Protein AF-A0A0D6L748-F1 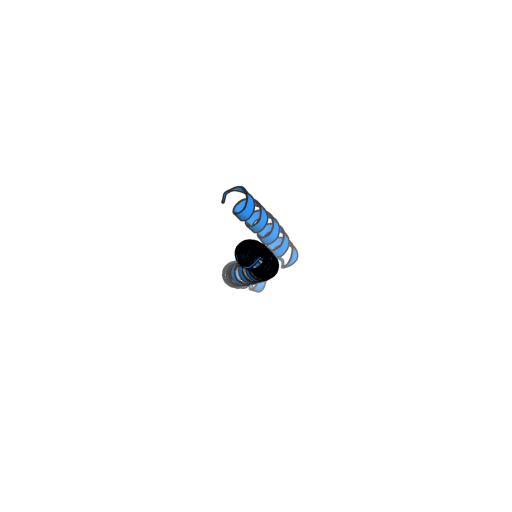(afdb_monomer_lite)

Secondary structure (DSSP, 8-state):
-HHHHHHHHHHHHHHHHHHHHHHHHHHHHHHHHHHHHHHHHHHHHHHHHHHHHTTSS-HHHHHHHHHHHHHHHHHH-

Sequence (77 aa):
MHSISQAQNQTHDQNSVVSAVLWVLIVGIILAFFLAAGLGANDVSNTFGTSVGSGVVTIVQAYTLATIFITLGAVLV

Radius of gyration: 23.39 Å; chains: 1; bounding box: 41×18×71 Å

InterPro domains:
  IPR001204 Phosphate transporter [PF01384] (40-77)
  IPR001204 Phosphate transporter [PTHR11101] (19-77)

Foldseek 3Di:
DVVVVVVVVVVVVVVVVVVVVVVCVVVVVVVVVVVLVVVLVVVLCVVCVVCCVVVVAPPVRSVVVSVVVSVVVVVVD

pLDDT: mean 81.65, std 9.4, range [56.31, 95.19]

Structure (mmCIF, N/CA/C/O backbone):
data_AF-A0A0D6L748-F1
#
_entry.id   AF-A0A0D6L748-F1
#
loop_
_atom_site.group_PDB
_atom_site.id
_atom_site.type_symbol
_atom_site.label_atom_id
_atom_site.label_alt_id
_atom_site.label_comp_id
_atom_site.label_asym_id
_atom_site.label_entity_id
_atom_site.label_seq_id
_atom_site.pdbx_PDB_ins_code
_atom_site.Cartn_x
_atom_site.Cartn_y
_atom_site.Cartn_z
_atom_site.occupancy
_atom_site.B_iso_or_equiv
_atom_site.auth_seq_id
_atom_site.auth_comp_id
_atom_site.auth_asym_id
_atom_site.auth_atom_id
_atom_site.pdbx_PDB_model_num
ATOM 1 N N . MET A 1 1 ? 24.507 1.510 -47.949 1.00 58.28 1 MET A N 1
ATOM 2 C CA . MET A 1 1 ? 23.075 1.134 -47.863 1.00 58.28 1 MET A CA 1
ATOM 3 C C . MET A 1 1 ? 22.815 0.044 -46.819 1.00 58.28 1 MET A C 1
ATOM 5 O O . MET A 1 1 ? 21.896 0.218 -46.035 1.00 58.28 1 MET A O 1
ATOM 9 N N . HIS A 1 2 ? 23.644 -1.004 -46.701 1.00 59.00 2 HIS A N 1
ATOM 10 C CA . HIS A 1 2 ? 23.503 -2.034 -45.648 1.00 59.00 2 HIS A CA 1
ATOM 11 C C . HIS A 1 2 ? 23.709 -1.527 -44.201 1.00 59.00 2 HIS A C 1
ATOM 13 O O . HIS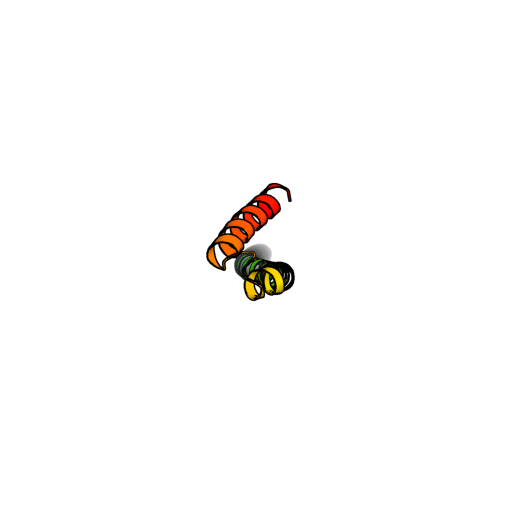 A 1 2 ? 23.032 -1.982 -43.286 1.00 59.00 2 HIS A O 1
ATOM 19 N N . SER A 1 3 ? 24.590 -0.544 -43.989 1.00 63.25 3 SER A N 1
ATOM 20 C CA . SER A 1 3 ? 24.879 0.042 -42.667 1.00 63.25 3 SER A CA 1
ATOM 21 C C . SER A 1 3 ? 23.732 0.876 -42.075 1.00 63.25 3 SER A C 1
ATOM 23 O O . SER A 1 3 ? 23.611 0.969 -40.859 1.00 63.25 3 SER A O 1
ATOM 25 N N . ILE A 1 4 ? 22.860 1.449 -42.913 1.00 65.50 4 ILE A N 1
ATOM 26 C CA . ILE A 1 4 ? 21.724 2.283 -42.473 1.00 65.50 4 ILE A CA 1
ATOM 27 C C . ILE A 1 4 ? 20.553 1.402 -42.007 1.00 65.50 4 ILE A C 1
ATOM 29 O O . ILE A 1 4 ? 19.862 1.741 -41.051 1.00 65.50 4 ILE A O 1
ATOM 33 N N . SER A 1 5 ? 20.372 0.230 -42.625 1.00 66.31 5 SER A N 1
ATOM 34 C CA . SER A 1 5 ? 19.319 -0.720 -42.241 1.00 66.31 5 SER A CA 1
ATOM 35 C C . SER A 1 5 ? 19.584 -1.387 -40.882 1.00 66.31 5 SER A C 1
ATOM 37 O O . SER A 1 5 ? 18.643 -1.669 -40.149 1.00 66.31 5 SER A O 1
ATOM 39 N N . GLN A 1 6 ? 20.857 -1.593 -40.520 1.00 65.69 6 GLN A N 1
ATOM 40 C CA . GLN A 1 6 ? 21.271 -2.120 -39.210 1.00 65.69 6 GLN A CA 1
ATOM 41 C C . GLN A 1 6 ? 21.018 -1.104 -38.081 1.00 65.69 6 GLN A C 1
ATOM 43 O O . GLN A 1 6 ? 20.510 -1.468 -37.023 1.00 65.69 6 GLN A O 1
ATOM 48 N N . ALA A 1 7 ? 21.290 0.182 -38.333 1.00 64.38 7 ALA A N 1
ATOM 49 C CA . ALA A 1 7 ? 21.031 1.254 -37.371 1.00 64.38 7 ALA A CA 1
ATOM 50 C C . ALA A 1 7 ? 19.525 1.446 -37.105 1.00 64.38 7 ALA A C 1
ATOM 52 O O . ALA A 1 7 ? 19.121 1.626 -35.960 1.00 64.38 7 ALA A O 1
ATOM 53 N N . GLN A 1 8 ? 18.681 1.349 -38.140 1.00 68.88 8 GLN A N 1
ATOM 54 C CA . GLN A 1 8 ? 17.221 1.404 -37.984 1.00 68.88 8 GLN A CA 1
ATOM 55 C C . GLN A 1 8 ? 16.682 0.213 -37.174 1.00 68.88 8 GLN A C 1
ATOM 57 O O . GLN A 1 8 ? 15.850 0.413 -36.289 1.00 68.88 8 GLN A O 1
ATOM 62 N N . ASN A 1 9 ? 17.204 -0.999 -37.401 1.00 64.94 9 ASN A N 1
ATOM 63 C CA . ASN A 1 9 ? 16.810 -2.183 -36.632 1.00 64.94 9 ASN A CA 1
ATOM 64 C C . ASN A 1 9 ? 17.174 -2.044 -35.142 1.00 64.94 9 ASN A C 1
ATOM 66 O O . ASN A 1 9 ? 16.333 -2.277 -34.281 1.00 64.94 9 ASN A O 1
ATOM 70 N N . GLN A 1 10 ? 18.374 -1.536 -34.836 1.00 67.12 10 GLN A N 1
ATOM 71 C CA . GLN A 1 10 ? 18.788 -1.259 -33.455 1.00 67.12 10 GLN A CA 1
ATOM 72 C C . GLN A 1 10 ? 17.917 -0.200 -32.766 1.00 67.12 10 GLN A C 1
ATOM 74 O O . GLN A 1 10 ? 17.601 -0.340 -31.588 1.00 67.12 10 GLN A O 1
ATOM 79 N N . THR A 1 11 ? 17.486 0.846 -33.479 1.00 69.00 11 THR A N 1
ATOM 80 C CA . THR A 1 11 ? 16.579 1.850 -32.895 1.00 69.00 11 THR A CA 1
ATOM 81 C C . THR A 1 11 ? 15.178 1.299 -32.636 1.00 69.00 11 THR A C 1
ATOM 83 O O . THR A 1 11 ? 14.550 1.662 -31.644 1.00 69.00 11 THR A O 1
ATOM 86 N N . HIS A 1 12 ? 14.686 0.403 -33.495 1.00 67.88 12 HIS A N 1
ATOM 87 C CA . HIS A 1 12 ? 13.360 -0.191 -33.345 1.00 67.88 12 HIS A CA 1
ATOM 88 C C . HIS A 1 12 ? 13.321 -1.207 -32.193 1.00 67.88 12 HIS A C 1
ATOM 90 O O . HIS A 1 12 ? 12.375 -1.199 -31.403 1.00 67.88 12 HIS A O 1
ATOM 96 N N . ASP A 1 13 ? 14.382 -2.007 -32.048 1.00 74.25 13 ASP A N 1
ATOM 97 C CA . ASP A 1 13 ? 14.569 -2.922 -30.918 1.00 74.25 13 ASP A CA 1
ATOM 98 C C . ASP A 1 13 ? 14.736 -2.160 -29.595 1.00 74.25 13 ASP A C 1
ATOM 100 O O . ASP A 1 13 ? 14.164 -2.538 -28.576 1.00 74.25 13 ASP A O 1
ATOM 104 N N . GLN A 1 14 ? 15.434 -1.021 -29.599 1.00 77.25 14 GLN A N 1
ATOM 105 C CA . GLN A 1 14 ? 15.548 -0.187 -28.402 1.00 77.25 14 GLN A CA 1
ATOM 106 C C . GLN A 1 14 ? 14.183 0.374 -27.959 1.00 77.25 14 GLN A C 1
ATOM 108 O O . GLN A 1 14 ? 13.856 0.352 -26.772 1.00 77.25 14 GLN A O 1
ATOM 113 N N . ASN A 1 15 ? 13.361 0.854 -28.898 1.00 80.38 15 ASN A N 1
ATOM 114 C CA . ASN A 1 15 ? 12.047 1.430 -28.590 1.00 80.38 15 ASN A CA 1
ATOM 115 C C . ASN A 1 15 ? 11.041 0.378 -28.100 1.00 80.38 15 ASN A C 1
ATOM 117 O O . ASN A 1 15 ? 10.233 0.660 -27.208 1.00 80.38 15 ASN A O 1
ATOM 121 N N . SER A 1 16 ? 11.085 -0.833 -28.661 1.00 85.19 16 SER A N 1
ATOM 122 C CA . SER A 1 16 ? 10.220 -1.937 -28.236 1.00 85.19 16 SER A CA 1
ATOM 123 C C . SER A 1 16 ? 10.575 -2.407 -26.823 1.00 85.19 16 SER A C 1
ATOM 125 O O . SER A 1 16 ? 9.675 -2.586 -26.001 1.00 85.19 16 SER A O 1
ATOM 127 N N . VAL A 1 17 ? 11.869 -2.493 -26.497 1.00 85.62 17 VAL A N 1
ATOM 128 C CA . VAL A 1 17 ? 12.347 -2.834 -25.150 1.00 85.62 17 VAL A CA 1
ATOM 129 C C . VAL A 1 17 ? 11.956 -1.759 -24.136 1.00 85.62 17 VAL A C 1
ATOM 131 O O . VAL A 1 17 ? 11.394 -2.091 -23.096 1.00 85.62 17 VAL A O 1
ATOM 134 N N . VAL A 1 18 ? 12.170 -0.472 -24.434 1.00 87.81 18 VAL A N 1
ATOM 135 C CA . VAL A 1 18 ? 11.779 0.626 -23.525 1.00 87.81 18 VAL A CA 1
ATOM 136 C C . VAL A 1 18 ? 10.268 0.630 -23.275 1.00 87.81 18 VAL A C 1
ATOM 138 O O . VAL A 1 18 ? 9.832 0.774 -22.134 1.00 87.81 18 VAL A O 1
ATOM 141 N N . SER A 1 19 ? 9.464 0.407 -24.318 1.00 89.94 19 SER A N 1
ATOM 142 C CA . SER A 1 19 ? 8.004 0.322 -24.192 1.00 89.94 19 SER A CA 1
ATOM 143 C C . SER A 1 19 ? 7.578 -0.874 -23.338 1.00 89.94 19 SER A C 1
ATOM 145 O O . SER A 1 19 ? 6.728 -0.732 -22.462 1.00 89.94 19 SER A O 1
ATOM 147 N N . ALA A 1 20 ? 8.187 -2.044 -23.547 1.00 89.06 20 ALA A N 1
ATOM 148 C CA . ALA A 1 20 ? 7.909 -3.241 -22.758 1.00 89.06 20 ALA A CA 1
ATOM 149 C C . ALA A 1 20 ? 8.278 -3.051 -21.279 1.00 89.06 20 ALA A C 1
ATOM 151 O O . ALA A 1 20 ? 7.485 -3.383 -20.402 1.00 89.06 20 ALA A O 1
ATOM 152 N N . VAL A 1 21 ? 9.442 -2.459 -20.994 1.00 92.25 21 VAL A N 1
ATOM 153 C CA . VAL A 1 21 ? 9.882 -2.153 -19.625 1.00 92.25 21 VAL A CA 1
ATOM 154 C C . VAL A 1 21 ? 8.935 -1.156 -18.952 1.00 92.25 21 VAL A C 1
ATOM 156 O O . VAL A 1 21 ? 8.570 -1.361 -17.797 1.00 92.25 21 VAL A O 1
ATOM 159 N N . LEU A 1 22 ? 8.476 -0.121 -19.666 1.00 91.62 22 LEU A N 1
ATOM 160 C CA . LEU A 1 22 ? 7.480 0.826 -19.149 1.00 91.62 22 LEU A CA 1
ATOM 161 C C . LEU A 1 22 ? 6.159 0.135 -18.793 1.00 91.62 22 LEU A C 1
ATOM 163 O O . LEU A 1 22 ? 5.621 0.367 -17.711 1.00 91.62 22 LEU A O 1
ATOM 167 N N . TRP A 1 23 ? 5.654 -0.745 -19.659 1.00 90.19 23 TRP A N 1
ATOM 168 C CA . TRP A 1 23 ? 4.426 -1.495 -19.383 1.00 90.19 23 TRP A CA 1
ATOM 169 C C . TRP A 1 23 ? 4.570 -2.436 -18.188 1.00 90.19 23 TRP A C 1
ATOM 171 O O . TRP A 1 23 ? 3.684 -2.484 -17.335 1.00 90.19 23 TRP A O 1
ATOM 181 N N . VAL A 1 24 ? 5.700 -3.137 -18.082 1.00 93.94 24 VAL A N 1
ATOM 182 C CA . VAL A 1 24 ? 6.002 -4.002 -16.934 1.00 93.94 24 VAL A CA 1
ATOM 183 C C . VAL A 1 24 ? 6.106 -3.190 -15.643 1.00 93.94 24 VAL A C 1
ATOM 185 O O . VAL A 1 24 ? 5.590 -3.631 -14.620 1.00 93.94 24 VAL A O 1
ATOM 188 N N . LEU A 1 25 ? 6.701 -1.994 -15.675 1.00 94.12 25 LEU A N 1
ATOM 189 C CA . LEU A 1 25 ? 6.788 -1.107 -14.512 1.00 94.12 25 LEU A CA 1
ATOM 190 C C . LEU A 1 25 ? 5.400 -0.658 -14.039 1.00 94.12 25 LEU A C 1
ATOM 192 O O . LEU A 1 25 ? 5.102 -0.741 -12.850 1.00 94.12 25 LEU A O 1
ATOM 196 N N . ILE A 1 26 ? 4.540 -0.215 -14.961 1.00 94.81 26 ILE A N 1
ATOM 197 C CA . ILE A 1 26 ? 3.184 0.251 -14.637 1.00 94.81 26 ILE A CA 1
ATOM 198 C C . ILE A 1 26 ? 2.373 -0.882 -14.004 1.00 94.81 26 ILE A C 1
ATOM 200 O O . ILE A 1 26 ? 1.795 -0.712 -12.930 1.00 94.81 26 ILE A O 1
ATOM 204 N N . VAL A 1 27 ? 2.365 -2.058 -14.635 1.00 95.19 27 VAL A N 1
ATOM 205 C CA . VAL A 1 27 ? 1.661 -3.233 -14.104 1.00 95.19 27 VAL A CA 1
ATOM 206 C C . VAL A 1 27 ? 2.277 -3.677 -12.776 1.00 95.19 27 VAL A C 1
ATOM 208 O O . VAL A 1 27 ? 1.546 -3.992 -11.840 1.00 95.19 27 VAL A O 1
ATOM 211 N N . GLY A 1 28 ? 3.604 -3.641 -12.655 1.00 94.12 28 GLY A N 1
ATOM 212 C CA . GLY A 1 28 ? 4.330 -3.982 -11.435 1.00 94.12 28 GLY A CA 1
ATOM 213 C C . GLY A 1 28 ? 3.963 -3.090 -10.252 1.00 94.12 28 GLY A C 1
ATOM 214 O O . GLY A 1 28 ? 3.704 -3.608 -9.171 1.00 94.12 28 GLY A O 1
ATOM 215 N N . ILE A 1 29 ? 3.861 -1.772 -10.452 1.00 92.81 29 ILE A N 1
ATOM 216 C CA . ILE A 1 29 ? 3.437 -0.827 -9.406 1.00 92.81 29 ILE A CA 1
ATOM 217 C C . ILE A 1 29 ? 1.999 -1.113 -8.965 1.00 92.81 29 ILE A C 1
ATOM 219 O O . ILE A 1 29 ? 1.719 -1.148 -7.768 1.00 92.81 29 ILE A O 1
ATOM 223 N N . ILE A 1 30 ? 1.093 -1.360 -9.913 1.00 94.06 30 ILE A N 1
ATOM 224 C CA . ILE A 1 30 ? -0.310 -1.667 -9.606 1.00 94.06 30 ILE A CA 1
ATOM 225 C C . ILE A 1 30 ? -0.406 -2.969 -8.799 1.00 94.06 30 ILE A C 1
ATOM 227 O O . ILE A 1 30 ? -1.067 -3.011 -7.762 1.00 94.06 30 ILE A O 1
ATOM 231 N N . LEU A 1 31 ? 0.283 -4.026 -9.236 1.00 93.31 31 LEU A N 1
ATOM 232 C CA . LEU A 1 31 ? 0.303 -5.308 -8.531 1.00 93.31 31 LEU A CA 1
ATOM 233 C C . LEU A 1 31 ? 0.948 -5.191 -7.147 1.00 93.31 31 LEU A C 1
ATOM 235 O O . LEU A 1 31 ? 0.419 -5.749 -6.189 1.00 93.31 31 LEU A O 1
ATOM 239 N N . ALA A 1 32 ? 2.044 -4.442 -7.020 1.00 89.62 32 ALA A N 1
ATOM 240 C CA . ALA A 1 32 ? 2.702 -4.193 -5.742 1.00 89.62 32 ALA A CA 1
ATOM 241 C C . ALA A 1 32 ? 1.792 -3.426 -4.772 1.00 89.62 32 ALA A C 1
ATOM 243 O O . ALA A 1 32 ? 1.748 -3.767 -3.593 1.00 89.62 32 ALA A O 1
ATOM 244 N N . PHE A 1 33 ? 1.016 -2.452 -5.260 1.00 86.38 33 PHE A N 1
ATOM 245 C CA . PHE A 1 33 ? 0.038 -1.727 -4.449 1.00 86.38 33 PHE A CA 1
ATOM 246 C C . PHE A 1 33 ? -1.040 -2.664 -3.887 1.00 86.38 33 PHE A C 1
ATOM 248 O O . PHE A 1 33 ? -1.284 -2.671 -2.681 1.00 86.38 33 PHE A O 1
ATOM 255 N N . PHE A 1 34 ? -1.646 -3.503 -4.734 1.00 88.56 34 PHE A N 1
ATOM 256 C CA . PHE A 1 34 ? -2.652 -4.469 -4.283 1.00 88.56 34 PHE A CA 1
ATOM 257 C C . PHE A 1 34 ? -2.068 -5.545 -3.362 1.00 88.56 34 PHE A C 1
ATOM 259 O O . PHE A 1 34 ? -2.717 -5.930 -2.390 1.00 88.56 34 PHE A O 1
ATOM 266 N N . LEU A 1 35 ? -0.846 -6.009 -3.630 1.00 90.75 35 LEU A N 1
ATOM 267 C CA . LEU A 1 35 ? -0.151 -6.976 -2.784 1.00 90.75 35 LEU A CA 1
ATOM 268 C C . LEU A 1 35 ? 0.135 -6.392 -1.397 1.00 90.75 35 LEU A C 1
ATOM 270 O O . LEU A 1 35 ? -0.186 -7.025 -0.396 1.00 90.75 35 LEU A O 1
ATOM 274 N N . ALA A 1 36 ? 0.687 -5.179 -1.329 1.00 85.75 36 ALA A N 1
ATOM 275 C CA . ALA A 1 36 ? 0.966 -4.496 -0.070 1.00 85.75 36 ALA A CA 1
ATOM 276 C C . ALA A 1 36 ? -0.322 -4.212 0.718 1.00 85.75 36 ALA A C 1
ATOM 278 O O . ALA A 1 36 ? -0.373 -4.464 1.921 1.00 85.75 36 ALA A O 1
ATOM 279 N N . ALA A 1 37 ? -1.385 -3.763 0.040 1.00 82.81 37 ALA A N 1
ATOM 280 C CA . ALA A 1 37 ? -2.694 -3.563 0.658 1.00 82.81 37 ALA A CA 1
ATOM 281 C C . ALA A 1 37 ? -3.284 -4.878 1.199 1.00 82.81 37 ALA A C 1
ATOM 283 O O . ALA A 1 37 ? -3.818 -4.901 2.305 1.00 82.81 37 ALA A O 1
ATOM 284 N N . GLY A 1 38 ? -3.162 -5.980 0.452 1.00 84.81 38 GLY A N 1
ATOM 285 C CA . GLY A 1 38 ? -3.650 -7.299 0.859 1.00 84.81 38 GLY A CA 1
ATOM 286 C C . GLY A 1 38 ? -2.873 -7.902 2.032 1.00 84.81 38 GLY A C 1
ATOM 287 O O . GLY A 1 38 ? -3.487 -8.400 2.974 1.00 84.81 38 GLY A O 1
ATOM 288 N N . LEU A 1 39 ? -1.539 -7.820 2.008 1.00 86.31 39 LEU A N 1
ATOM 289 C CA . LEU A 1 39 ? -0.683 -8.265 3.112 1.00 86.31 39 LEU A CA 1
ATOM 290 C C . LEU A 1 39 ? -0.943 -7.431 4.376 1.00 86.31 39 LEU A C 1
ATOM 292 O O . LEU A 1 39 ? -1.208 -7.994 5.435 1.00 86.31 39 LEU A O 1
ATOM 296 N N . GLY A 1 40 ? -0.989 -6.101 4.247 1.00 82.12 40 GLY A N 1
ATOM 297 C CA . GLY A 1 40 ? -1.267 -5.206 5.370 1.00 82.12 40 GLY A CA 1
ATOM 298 C C . GLY A 1 40 ? -2.663 -5.398 5.971 1.00 82.12 40 GLY A C 1
ATOM 299 O O . GLY A 1 40 ? -2.812 -5.410 7.191 1.00 82.12 40 GLY A O 1
ATOM 300 N N . ALA A 1 41 ? -3.695 -5.604 5.147 1.00 83.94 41 ALA A N 1
ATOM 301 C CA . ALA A 1 41 ? -5.050 -5.867 5.637 1.00 83.94 41 ALA A CA 1
ATOM 302 C C . ALA A 1 41 ? -5.156 -7.199 6.399 1.00 83.94 41 ALA A C 1
ATOM 304 O O . ALA A 1 41 ? -5.889 -7.282 7.388 1.00 83.94 41 ALA A O 1
ATOM 305 N N . ASN A 1 42 ? -4.417 -8.224 5.968 1.00 86.88 42 ASN A N 1
ATOM 306 C CA . ASN A 1 42 ? -4.364 -9.516 6.647 1.00 86.88 42 ASN A CA 1
ATOM 307 C C . ASN A 1 42 ? -3.774 -9.364 8.061 1.00 86.88 42 ASN A C 1
ATOM 309 O O . ASN A 1 42 ? -4.412 -9.759 9.040 1.00 86.88 42 ASN A O 1
ATOM 313 N N . ASP A 1 43 ? -2.649 -8.660 8.187 1.00 87.12 43 ASP A N 1
ATOM 314 C CA . ASP A 1 43 ? -2.013 -8.393 9.481 1.00 87.12 43 ASP A CA 1
ATOM 315 C C . ASP A 1 43 ? -2.901 -7.545 10.403 1.00 87.12 43 ASP A C 1
ATOM 317 O O . ASP A 1 43 ? -3.081 -7.868 11.581 1.00 87.12 43 ASP A O 1
ATOM 321 N N . VAL A 1 44 ? -3.543 -6.500 9.870 1.00 80.50 44 VAL A N 1
ATOM 322 C CA . VAL A 1 44 ? -4.522 -5.686 10.610 1.00 80.50 44 VAL A CA 1
ATOM 323 C C . VAL A 1 44 ? -5.671 -6.568 11.116 1.00 80.50 44 VAL A C 1
ATOM 325 O O . VAL A 1 44 ? -6.027 -6.501 12.289 1.00 8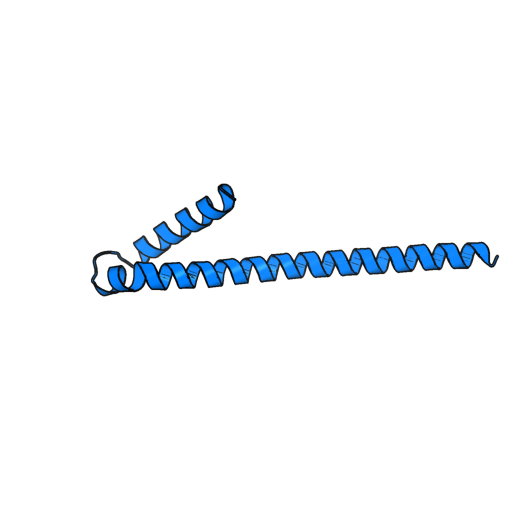0.50 44 VAL A O 1
ATOM 328 N N . SER A 1 45 ? -6.231 -7.453 10.291 1.00 85.50 45 SER A N 1
ATOM 329 C CA . SER A 1 45 ? -7.341 -8.320 10.710 1.00 85.50 45 SER A CA 1
ATOM 330 C C . SER A 1 45 ? -6.949 -9.343 11.781 1.00 85.50 45 SER A C 1
ATOM 332 O O . SER A 1 45 ? -7.721 -9.588 12.706 1.00 85.50 45 SER A O 1
ATOM 334 N N . ASN A 1 46 ? -5.734 -9.887 11.711 1.00 85.81 46 ASN A N 1
ATOM 335 C CA . ASN A 1 46 ? -5.215 -10.830 12.695 1.00 85.81 46 ASN A CA 1
ATOM 336 C C . ASN A 1 46 ? -4.973 -10.142 14.051 1.00 85.81 46 ASN A C 1
ATOM 338 O O . ASN A 1 46 ? -5.345 -10.655 15.105 1.00 85.81 46 ASN A O 1
ATOM 342 N N . THR A 1 47 ? -4.434 -8.923 14.023 1.00 83.75 47 THR A N 1
ATOM 343 C CA . THR A 1 47 ? -4.067 -8.189 15.243 1.00 83.75 47 THR A CA 1
ATOM 344 C C . THR A 1 47 ? -5.259 -7.477 15.890 1.00 83.75 47 THR A C 1
ATOM 346 O O . THR A 1 47 ? -5.358 -7.397 17.115 1.00 83.75 47 THR A O 1
ATOM 349 N N . PHE A 1 48 ? -6.197 -6.970 15.087 1.00 85.31 48 PHE A N 1
ATOM 350 C CA . PHE A 1 48 ? -7.386 -6.276 15.584 1.00 85.31 48 PHE A CA 1
ATOM 351 C C . PHE A 1 48 ? -8.618 -7.185 15.694 1.00 85.31 48 PHE A C 1
ATOM 353 O O . PHE A 1 48 ? -9.579 -6.798 16.350 1.00 85.31 48 PHE A O 1
ATOM 360 N N . GLY A 1 49 ? -8.618 -8.398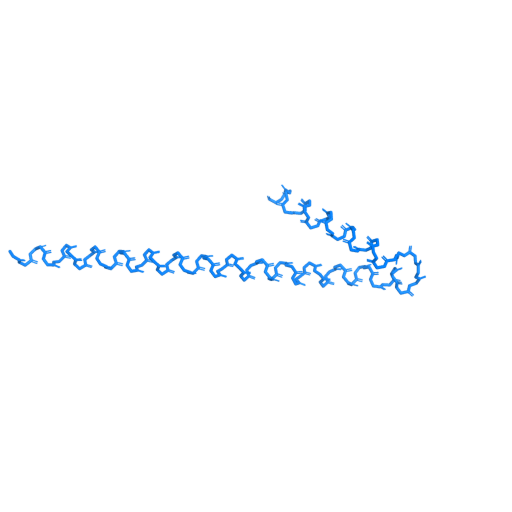 15.135 1.00 83.31 49 GLY A N 1
ATOM 361 C CA . GLY A 1 49 ? -9.798 -9.272 15.083 1.00 83.31 49 GLY A CA 1
ATOM 362 C C . GLY A 1 49 ? -10.372 -9.657 16.451 1.00 83.31 49 GLY A C 1
ATOM 363 O O . GLY A 1 49 ? -11.584 -9.606 16.650 1.00 83.31 49 GLY A O 1
ATOM 364 N N . THR A 1 50 ? -9.524 -9.970 17.432 1.00 88.56 50 THR A N 1
ATOM 365 C CA . THR A 1 50 ? -9.962 -10.299 18.804 1.00 88.56 50 THR A CA 1
ATOM 366 C C . THR A 1 50 ? -10.393 -9.057 19.588 1.00 88.56 50 THR A C 1
ATOM 368 O O . THR A 1 50 ? -11.381 -9.092 20.321 1.00 88.56 50 THR A O 1
ATOM 371 N N . SER A 1 51 ? -9.703 -7.934 19.392 1.00 82.81 51 SER A N 1
ATOM 372 C CA . SER A 1 51 ? -10.034 -6.633 19.991 1.00 82.81 51 SER A CA 1
ATOM 373 C C . SER A 1 51 ? -11.368 -6.082 19.476 1.00 82.81 51 SER A C 1
ATOM 375 O O . SER A 1 51 ? -12.128 -5.483 20.235 1.00 82.81 51 SER A O 1
ATOM 377 N N . VAL A 1 52 ? -11.685 -6.332 18.202 1.00 84.31 52 VAL A N 1
ATOM 378 C CA . VAL A 1 52 ? -12.974 -5.976 17.602 1.00 84.31 52 VAL A CA 1
ATOM 379 C C . VAL A 1 52 ? -14.070 -6.962 18.001 1.00 84.31 52 VAL A C 1
ATOM 381 O O . VAL A 1 52 ? -15.170 -6.541 18.352 1.00 84.31 52 VAL A O 1
ATOM 384 N N . GLY A 1 53 ? -13.768 -8.263 18.042 1.00 83.06 53 GLY A N 1
ATOM 385 C CA . GLY A 1 53 ? -14.707 -9.297 18.490 1.00 83.06 53 GLY A CA 1
ATOM 386 C C . GLY A 1 53 ? -15.078 -9.219 19.978 1.00 83.06 53 GLY A C 1
ATOM 387 O O . GLY A 1 53 ? -16.163 -9.647 20.358 1.00 83.06 53 GLY A O 1
ATOM 388 N N . SER A 1 54 ? -14.211 -8.641 20.815 1.00 87.50 54 SER A N 1
ATOM 389 C CA . SER A 1 54 ? -14.456 -8.407 22.250 1.00 87.50 54 SER A CA 1
ATOM 390 C C . SER A 1 54 ? -15.103 -7.052 22.562 1.00 87.50 54 SER A C 1
ATOM 392 O O . SER A 1 54 ? -15.415 -6.779 23.719 1.00 87.50 54 SER A O 1
ATOM 394 N N . GLY A 1 55 ? -15.312 -6.195 21.555 1.00 81.75 55 GLY A N 1
ATOM 395 C CA . GLY A 1 55 ? -15.896 -4.862 21.729 1.00 81.75 55 GLY A CA 1
ATOM 396 C C . GLY A 1 55 ? -14.954 -3.815 22.337 1.00 81.75 55 GLY A C 1
ATOM 397 O O . GLY A 1 55 ? -15.392 -2.703 22.618 1.00 81.75 55 GLY A O 1
ATOM 398 N N . VAL A 1 56 ? -13.668 -4.137 22.520 1.00 86.62 56 VAL A N 1
ATOM 399 C CA . VAL A 1 56 ? -12.643 -3.209 23.033 1.00 86.62 56 VAL A CA 1
ATOM 400 C C . VAL A 1 56 ? -12.299 -2.135 21.995 1.00 86.62 56 VAL A C 1
ATOM 402 O O . VAL A 1 56 ? -12.014 -0.993 22.352 1.00 86.62 56 VAL A O 1
ATOM 405 N N . VAL A 1 57 ? -12.347 -2.486 20.705 1.00 83.62 57 VAL A N 1
ATOM 406 C CA . VAL A 1 57 ? -12.089 -1.579 19.577 1.00 83.62 57 VAL A CA 1
ATOM 407 C C . VAL A 1 57 ? -13.193 -1.734 18.533 1.00 83.62 57 VAL A C 1
ATOM 409 O O . VAL A 1 57 ? -13.528 -2.839 18.135 1.00 83.62 57 VAL A O 1
ATOM 412 N N . THR A 1 58 ? -13.772 -0.641 18.043 1.00 86.62 58 THR A N 1
ATOM 413 C CA . THR A 1 58 ? -14.784 -0.704 16.970 1.00 86.62 58 THR A CA 1
ATOM 414 C C . THR A 1 58 ? -14.141 -0.870 15.587 1.00 86.62 58 THR A C 1
ATOM 416 O O . THR A 1 58 ? -12.998 -0.469 15.371 1.00 86.62 58 THR A O 1
ATOM 419 N N . ILE A 1 59 ? -14.888 -1.384 14.601 1.00 84.12 59 ILE A N 1
ATOM 420 C CA . ILE A 1 59 ? -14.413 -1.499 13.204 1.00 84.12 59 ILE A CA 1
ATOM 421 C C . ILE A 1 59 ? -13.933 -0.161 12.632 1.00 84.12 59 ILE A C 1
ATOM 423 O O . ILE A 1 59 ? -12.936 -0.111 11.915 1.00 84.12 59 ILE A O 1
ATOM 427 N N . VAL A 1 60 ? -14.602 0.935 12.989 1.00 84.50 60 VAL A N 1
ATOM 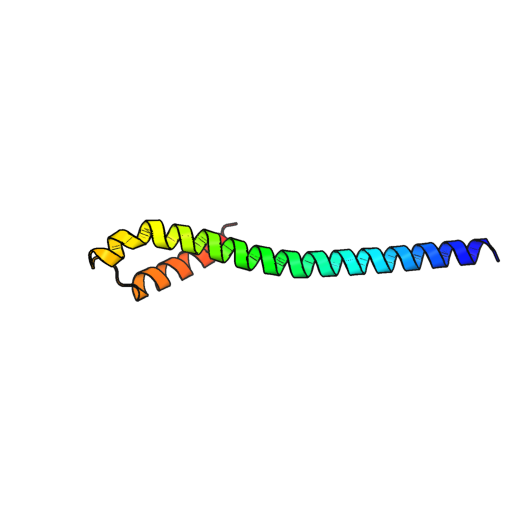428 C CA . VAL A 1 60 ? -14.235 2.279 12.525 1.00 84.50 60 VAL A CA 1
ATOM 429 C C . VAL A 1 60 ? -12.914 2.737 13.151 1.00 84.50 60 VAL A C 1
ATOM 431 O O . VAL A 1 60 ? -12.079 3.334 12.471 1.00 84.50 60 VAL A O 1
ATOM 434 N N . GLN A 1 61 ? -12.679 2.417 14.427 1.00 84.50 61 GLN A N 1
ATOM 435 C CA . GLN A 1 61 ? -11.401 2.695 15.089 1.00 84.50 61 GLN A CA 1
ATOM 436 C C . GLN A 1 61 ? -10.265 1.851 14.503 1.00 84.50 61 GLN A C 1
ATOM 438 O O . GLN A 1 61 ? -9.205 2.401 14.213 1.00 84.50 61 GLN A O 1
ATOM 443 N N . ALA A 1 62 ? -10.496 0.557 14.263 1.00 85.12 62 ALA A N 1
ATOM 444 C CA . ALA A 1 62 ? -9.517 -0.321 13.625 1.00 85.12 62 ALA A CA 1
ATOM 445 C C . ALA A 1 62 ? -9.147 0.171 12.212 1.00 85.12 62 ALA A C 1
ATOM 447 O O . ALA A 1 62 ? -7.967 0.237 11.879 1.00 85.12 62 ALA A O 1
ATOM 448 N N . TYR A 1 63 ? -10.129 0.607 11.414 1.00 84.50 63 TYR A N 1
ATOM 449 C CA . TYR A 1 63 ? -9.900 1.196 10.088 1.00 84.50 63 TYR A CA 1
ATOM 450 C C . TYR A 1 63 ? -9.082 2.495 10.156 1.00 84.50 63 TYR A C 1
ATOM 452 O O . TYR A 1 63 ? -8.140 2.696 9.387 1.00 84.50 63 TYR A O 1
ATOM 460 N N . THR A 1 64 ? -9.401 3.368 11.113 1.00 83.56 64 THR A N 1
ATOM 461 C CA . THR A 1 64 ? -8.691 4.643 11.298 1.00 83.56 64 THR A CA 1
ATOM 462 C C . THR A 1 64 ? -7.229 4.407 11.685 1.00 83.56 64 THR A C 1
ATOM 464 O O . THR A 1 64 ? -6.332 5.014 11.102 1.00 83.56 64 THR A O 1
ATOM 467 N N . LEU A 1 65 ? -6.969 3.472 12.605 1.00 83.00 65 LEU A N 1
ATOM 468 C CA . LEU A 1 65 ? -5.612 3.080 12.992 1.00 83.00 65 LEU A CA 1
ATOM 469 C C . LEU A 1 65 ? -4.856 2.441 11.821 1.00 83.00 65 LEU A C 1
ATOM 471 O O . LEU A 1 65 ? -3.725 2.833 11.544 1.00 83.00 65 LEU A O 1
ATOM 475 N N . ALA A 1 66 ? -5.495 1.526 11.089 1.00 83.00 66 ALA A N 1
ATOM 476 C CA . ALA A 1 66 ? -4.907 0.890 9.913 1.00 83.00 66 ALA A CA 1
ATOM 477 C C . ALA A 1 66 ? -4.456 1.923 8.871 1.00 83.00 66 ALA A C 1
ATOM 479 O O . ALA A 1 66 ? -3.342 1.832 8.368 1.00 83.00 66 ALA A O 1
ATOM 480 N N . THR A 1 67 ? -5.271 2.949 8.606 1.00 82.00 67 THR A N 1
ATOM 481 C CA . THR A 1 67 ? -4.958 4.001 7.623 1.00 82.00 67 THR A CA 1
ATOM 482 C C . THR A 1 67 ? -3.739 4.835 8.040 1.00 82.00 67 THR A C 1
ATOM 484 O O . THR A 1 67 ? -2.871 5.134 7.217 1.00 82.00 67 THR A O 1
ATOM 487 N N . ILE A 1 68 ? -3.636 5.177 9.329 1.00 83.06 68 ILE A N 1
ATOM 488 C CA . ILE A 1 68 ? -2.509 5.942 9.881 1.00 83.06 68 ILE A CA 1
ATOM 489 C C . ILE A 1 68 ? -1.219 5.120 9.810 1.00 83.06 68 ILE A C 1
ATOM 491 O O . ILE A 1 68 ? -0.210 5.610 9.311 1.00 83.06 68 ILE A O 1
ATOM 495 N N . PHE A 1 69 ? -1.249 3.865 10.260 1.00 78.19 69 PHE A N 1
ATOM 496 C CA . PHE A 1 69 ? -0.069 2.998 10.266 1.00 78.19 69 PHE A CA 1
ATOM 497 C C . PHE A 1 69 ? 0.384 2.595 8.858 1.00 78.19 69 PHE A C 1
ATOM 499 O O . PHE A 1 69 ? 1.585 2.538 8.615 1.00 78.19 69 PHE A O 1
ATOM 506 N N . ILE A 1 70 ? -0.541 2.399 7.913 1.00 78.00 70 ILE A N 1
ATOM 507 C CA . ILE A 1 70 ? -0.209 2.181 6.496 1.00 78.00 70 ILE A CA 1
ATOM 508 C C . ILE A 1 70 ? 0.480 3.410 5.897 1.00 78.00 70 ILE A C 1
ATOM 510 O O . ILE A 1 70 ? 1.497 3.275 5.220 1.00 78.00 70 ILE A O 1
ATOM 514 N N . THR A 1 71 ? -0.023 4.614 6.184 1.00 77.88 71 THR A N 1
ATOM 515 C CA . THR A 1 71 ? 0.571 5.857 5.668 1.00 77.88 71 THR A CA 1
ATOM 516 C C . THR A 1 71 ? 1.932 6.131 6.312 1.00 77.88 71 THR A C 1
ATOM 518 O O . THR A 1 71 ? 2.874 6.503 5.623 1.00 77.88 71 THR A O 1
ATOM 521 N N . LEU A 1 72 ? 2.072 5.895 7.619 1.00 83.25 72 LEU A N 1
ATOM 522 C CA . LEU A 1 72 ? 3.349 6.020 8.328 1.00 83.25 72 LEU A CA 1
ATOM 523 C C . LEU A 1 72 ? 4.376 4.991 7.848 1.00 83.25 72 LEU A C 1
ATOM 525 O O . LEU A 1 72 ? 5.531 5.350 7.650 1.00 83.25 72 LEU A O 1
ATOM 529 N N . GLY A 1 73 ? 3.962 3.743 7.615 1.00 71.44 73 GLY A N 1
ATOM 530 C CA . GLY A 1 73 ? 4.824 2.705 7.051 1.00 71.44 73 GLY A CA 1
ATOM 531 C C . GLY A 1 73 ? 5.323 3.057 5.650 1.00 71.44 73 GLY A C 1
ATOM 532 O O . GLY A 1 73 ? 6.482 2.811 5.349 1.00 71.44 73 GLY A O 1
ATOM 533 N N . ALA A 1 74 ? 4.487 3.699 4.829 1.00 76.56 74 ALA A N 1
ATOM 534 C CA . ALA A 1 74 ? 4.864 4.178 3.499 1.00 76.56 74 ALA A CA 1
ATOM 535 C C . ALA A 1 74 ? 5.759 5.436 3.505 1.00 76.56 74 ALA A C 1
ATOM 537 O O . ALA A 1 74 ? 6.417 5.703 2.507 1.00 76.56 74 ALA A O 1
ATOM 538 N N . VAL A 1 75 ? 5.769 6.219 4.591 1.00 78.94 75 VAL A N 1
ATOM 539 C CA . VAL A 1 75 ? 6.615 7.423 4.742 1.00 78.94 75 VAL A CA 1
ATOM 540 C C . VAL A 1 75 ? 7.954 7.109 5.413 1.00 78.94 75 VAL A C 1
ATOM 542 O O . VAL A 1 75 ? 8.942 7.791 5.159 1.00 78.94 75 VAL A O 1
ATOM 545 N N . LEU A 1 76 ? 7.980 6.122 6.311 1.00 68.94 76 LEU A N 1
ATOM 546 C CA . LEU A 1 76 ? 9.181 5.714 7.043 1.00 68.94 76 LEU A CA 1
ATOM 547 C C . LEU A 1 76 ? 10.075 4.751 6.240 1.00 68.94 76 LEU A C 1
ATOM 549 O O . LEU A 1 76 ? 11.234 4.563 6.609 1.00 68.94 76 LEU A O 1
ATOM 553 N N . VAL A 1 77 ? 9.531 4.139 5.183 1.00 56.31 77 VAL A N 1
ATOM 554 C CA . VAL A 1 77 ? 10.258 3.281 4.233 1.00 56.31 77 VAL A CA 1
ATOM 555 C C . VAL A 1 77 ? 10.991 4.088 3.166 1.00 56.31 77 VAL A C 1
ATOM 557 O O . VAL A 1 77 ? 10.453 5.127 2.724 1.00 56.31 77 VAL A O 1
#

Organism: NCBI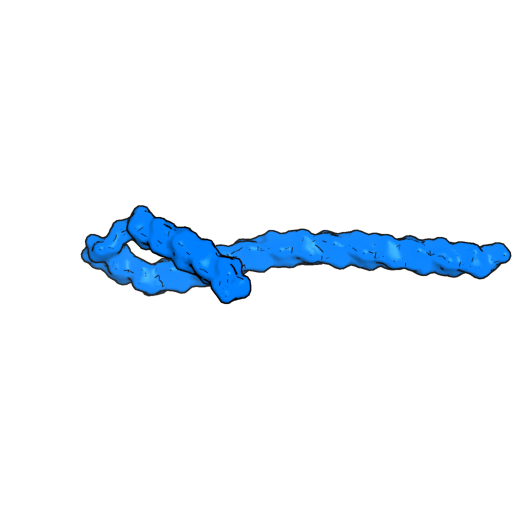:txid53326